Protein AF-A0A967CLS4-F1 (afdb_monomer_lite)

Structure (mmCIF, N/CA/C/O backbone):
data_AF-A0A967CLS4-F1
#
_entry.id   AF-A0A967CLS4-F1
#
loop_
_atom_site.group_PDB
_atom_site.id
_atom_site.type_symbol
_atom_site.label_atom_id
_atom_site.label_alt_id
_atom_site.label_comp_id
_atom_site.label_asym_id
_atom_site.label_entity_id
_atom_site.label_seq_id
_atom_site.pdbx_PDB_ins_code
_atom_site.Cartn_x
_atom_site.Cartn_y
_atom_site.Cartn_z
_atom_site.occupancy
_atom_site.B_iso_or_equiv
_atom_site.auth_seq_id
_atom_site.auth_comp_id
_atom_site.auth_asym_id
_atom_site.auth_atom_id
_atom_site.pdbx_PDB_model_num
ATOM 1 N N . MET A 1 1 ? 12.113 -9.545 -29.368 1.00 46.44 1 MET A N 1
ATOM 2 C CA . MET A 1 1 ? 11.828 -8.403 -28.478 1.00 46.44 1 MET A CA 1
ATOM 3 C C . MET A 1 1 ? 12.944 -8.385 -27.442 1.00 46.44 1 MET A C 1
ATOM 5 O O . MET A 1 1 ? 13.127 -9.404 -26.795 1.00 46.44 1 MET A O 1
ATOM 9 N N . ARG A 1 2 ? 13.797 -7.352 -27.406 1.00 63.59 2 ARG A N 1
ATOM 10 C CA . ARG A 1 2 ? 14.837 -7.234 -26.367 1.00 63.59 2 ARG A CA 1
ATOM 11 C C . ARG A 1 2 ? 14.169 -6.590 -25.155 1.00 63.59 2 ARG A C 1
ATOM 13 O O . ARG A 1 2 ? 13.726 -5.452 -25.268 1.00 63.59 2 ARG A O 1
ATOM 20 N N . GLU A 1 3 ? 14.025 -7.334 -24.067 1.00 72.31 3 GLU A N 1
ATOM 21 C CA . GLU A 1 3 ? 13.542 -6.785 -22.799 1.00 72.31 3 GLU A CA 1
ATOM 22 C C . GLU A 1 3 ? 14.607 -5.853 -22.217 1.00 72.31 3 GLU A C 1
ATOM 24 O O . GLU A 1 3 ? 15.807 -6.124 -22.315 1.00 72.31 3 GLU A O 1
ATOM 29 N N . HIS A 1 4 ? 14.170 -4.718 -21.672 1.00 75.25 4 HIS A N 1
ATOM 30 C CA . HIS A 1 4 ? 15.068 -3.783 -21.008 1.00 75.25 4 HIS A CA 1
ATOM 31 C C . HIS A 1 4 ? 15.641 -4.452 -19.747 1.00 75.25 4 HIS A C 1
ATOM 33 O O . HIS A 1 4 ? 14.862 -5.032 -18.986 1.00 75.25 4 HIS A O 1
ATOM 39 N N . PRO A 1 5 ? 16.959 -4.377 -19.494 1.00 82.12 5 PRO A N 1
ATOM 40 C CA . PRO A 1 5 ? 17.597 -5.073 -18.373 1.00 82.12 5 PRO A CA 1
ATOM 41 C C . PRO A 1 5 ? 17.030 -4.683 -16.997 1.00 82.12 5 PRO A C 1
ATOM 43 O O . PRO A 1 5 ? 17.087 -5.491 -16.076 1.00 82.12 5 PRO A O 1
ATOM 46 N N . ASP A 1 6 ? 16.429 -3.496 -16.872 1.00 83.00 6 ASP A N 1
ATOM 47 C CA . ASP A 1 6 ? 15.849 -3.010 -15.609 1.00 83.00 6 ASP A CA 1
ATOM 48 C C . ASP A 1 6 ? 14.425 -3.517 -15.332 1.00 83.00 6 ASP A C 1
ATOM 50 O O . ASP A 1 6 ? 13.945 -3.397 -14.205 1.00 83.00 6 ASP A O 1
ATOM 54 N N . LEU A 1 7 ? 13.732 -4.101 -16.320 1.00 85.94 7 LEU A N 1
ATOM 55 C CA . LEU A 1 7 ? 12.349 -4.567 -16.140 1.00 85.94 7 LEU A CA 1
ATOM 56 C C . LEU A 1 7 ? 12.188 -5.554 -14.968 1.00 85.94 7 LEU A C 1
ATOM 58 O O . LEU A 1 7 ? 11.268 -5.364 -14.171 1.00 85.94 7 LEU A O 1
ATOM 62 N N . PRO A 1 8 ? 13.065 -6.563 -14.788 1.00 89.12 8 PRO A N 1
ATOM 63 C CA . PRO A 1 8 ? 12.974 -7.466 -13.642 1.00 89.12 8 PRO A CA 1
ATOM 64 C C . PRO A 1 8 ? 13.160 -6.756 -12.295 1.00 89.12 8 PRO A C 1
ATOM 66 O O . PRO A 1 8 ? 12.518 -7.119 -11.310 1.00 89.12 8 PRO A O 1
ATOM 69 N N . ALA A 1 9 ? 14.026 -5.739 -12.240 1.00 87.81 9 ALA A N 1
ATOM 70 C CA . ALA A 1 9 ? 14.282 -4.980 -11.020 1.00 87.81 9 ALA A CA 1
ATOM 71 C C . ALA A 1 9 ? 13.072 -4.114 -10.633 1.00 87.81 9 ALA A C 1
ATOM 73 O O . ALA A 1 9 ? 12.692 -4.083 -9.458 1.00 87.81 9 ALA A O 1
ATOM 74 N N . GLU A 1 10 ? 12.436 -3.475 -11.619 1.00 88.12 10 GLU A N 1
ATOM 75 C CA . GLU A 1 10 ? 11.202 -2.707 -11.430 1.00 88.12 10 GLU A CA 1
ATOM 76 C C . GLU A 1 10 ? 10.031 -3.599 -11.018 1.00 88.12 10 GLU A C 1
ATOM 78 O O . GLU A 1 10 ? 9.327 -3.280 -10.059 1.00 88.12 10 GLU A O 1
ATOM 83 N N . GLN A 1 11 ? 9.862 -4.764 -11.653 1.00 90.44 11 GLN A N 1
ATOM 84 C CA . GLN A 1 11 ? 8.820 -5.713 -11.254 1.00 90.44 11 GLN A CA 1
ATOM 85 C C . GLN A 1 11 ? 9.009 -6.158 -9.800 1.00 90.44 11 GLN A C 1
ATOM 87 O O . GLN A 1 11 ? 8.073 -6.098 -9.006 1.00 90.44 11 GLN A O 1
ATOM 92 N N . ALA A 1 12 ? 10.240 -6.497 -9.407 1.00 91.06 12 ALA A N 1
ATOM 93 C CA . ALA A 1 12 ? 10.535 -6.864 -8.028 1.00 91.06 12 ALA A CA 1
ATOM 94 C C . ALA A 1 12 ? 10.275 -5.708 -7.042 1.00 91.06 12 ALA A C 1
ATOM 96 O O . ALA A 1 12 ? 9.927 -5.958 -5.887 1.00 91.06 12 ALA A O 1
ATOM 97 N N . HIS A 1 13 ? 10.459 -4.446 -7.452 1.00 89.00 13 HIS A N 1
ATOM 98 C CA . HIS A 1 13 ? 10.077 -3.293 -6.633 1.00 89.00 13 HIS A CA 1
ATOM 99 C C . HIS A 1 13 ? 8.560 -3.218 -6.451 1.00 89.00 13 HIS A C 1
ATOM 101 O O . HIS A 1 13 ? 8.094 -3.096 -5.318 1.00 89.00 13 HIS A O 1
ATOM 107 N N . ILE A 1 14 ? 7.800 -3.332 -7.541 1.00 90.19 14 ILE A N 1
ATOM 108 C CA . ILE A 1 14 ? 6.334 -3.307 -7.514 1.00 90.19 14 ILE A CA 1
ATOM 109 C C . ILE A 1 14 ? 5.799 -4.426 -6.613 1.00 90.19 14 ILE A C 1
ATOM 111 O O . ILE A 1 14 ? 4.985 -4.159 -5.728 1.00 90.19 14 ILE A O 1
ATOM 115 N N . ASP A 1 15 ? 6.311 -5.648 -6.759 1.00 92.56 15 ASP A N 1
ATOM 116 C CA . ASP A 1 15 ? 5.893 -6.797 -5.950 1.00 92.56 15 ASP A CA 1
ATOM 117 C C . ASP A 1 15 ? 6.124 -6.545 -4.451 1.00 92.56 15 ASP A C 1
ATOM 119 O O . ASP A 1 15 ? 5.244 -6.794 -3.620 1.00 92.56 15 ASP A O 1
ATOM 123 N N . ARG A 1 16 ? 7.285 -5.979 -4.090 1.00 91.00 16 ARG A N 1
ATOM 124 C CA . ARG A 1 16 ? 7.588 -5.593 -2.702 1.00 91.00 16 ARG A CA 1
ATOM 125 C C . ARG A 1 16 ? 6.661 -4.493 -2.192 1.00 91.00 16 ARG A C 1
ATOM 127 O O . ARG A 1 16 ? 6.230 -4.561 -1.044 1.00 91.00 16 ARG A O 1
ATOM 134 N N . ALA A 1 17 ? 6.350 -3.496 -3.018 1.00 91.06 17 ALA A N 1
ATOM 135 C CA . ALA A 1 17 ? 5.460 -2.402 -2.647 1.00 91.06 17 ALA A CA 1
ATOM 136 C C . ALA A 1 17 ? 4.042 -2.910 -2.331 1.00 91.06 17 ALA A C 1
ATOM 138 O O . ALA A 1 17 ? 3.464 -2.540 -1.306 1.00 91.06 17 ALA A O 1
ATOM 139 N N . TYR A 1 18 ? 3.509 -3.819 -3.154 1.00 90.88 18 TYR A N 1
ATOM 140 C CA . TYR A 1 18 ? 2.221 -4.465 -2.890 1.00 90.88 18 TYR A CA 1
ATOM 141 C C . TYR A 1 18 ? 2.263 -5.362 -1.646 1.00 90.88 18 TYR A C 1
ATOM 143 O O . TYR A 1 18 ? 1.329 -5.329 -0.843 1.00 90.88 18 TYR A O 1
ATOM 151 N N . ALA A 1 19 ? 3.347 -6.113 -1.429 1.00 91.62 19 ALA A N 1
ATOM 152 C CA . ALA A 1 19 ? 3.510 -6.914 -0.215 1.00 91.62 19 ALA A CA 1
ATOM 153 C C . ALA A 1 19 ? 3.501 -6.042 1.056 1.00 91.62 19 ALA A C 1
ATOM 155 O O . ALA A 1 19 ? 2.794 -6.360 2.015 1.00 91.62 19 ALA A O 1
ATOM 156 N N . ALA A 1 20 ? 4.208 -4.908 1.042 1.00 90.88 20 ALA A N 1
ATOM 157 C CA . ALA A 1 20 ? 4.226 -3.956 2.152 1.00 90.88 20 ALA A CA 1
ATOM 158 C C . ALA A 1 20 ? 2.842 -3.334 2.413 1.00 90.88 20 ALA A C 1
ATOM 160 O O . ALA A 1 20 ? 2.450 -3.155 3.568 1.00 90.88 20 ALA A O 1
ATOM 161 N N . LEU A 1 21 ? 2.066 -3.050 1.360 1.00 89.50 21 LEU A N 1
ATOM 162 C CA . LEU A 1 21 ? 0.688 -2.568 1.493 1.00 89.50 21 LEU A CA 1
ATOM 163 C C . LEU A 1 21 ? -0.207 -3.605 2.192 1.00 89.50 21 LEU A C 1
ATOM 165 O O . LEU A 1 21 ? -0.936 -3.265 3.128 1.00 89.50 21 LEU A O 1
ATOM 169 N N . VAL A 1 22 ? -0.123 -4.874 1.777 1.00 89.88 22 VAL A N 1
ATOM 170 C CA . VAL A 1 22 ? -0.874 -5.978 2.398 1.00 89.88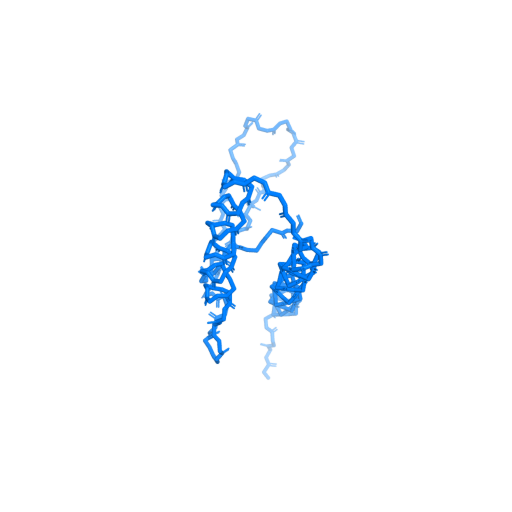 22 VAL A CA 1
ATOM 171 C C . VAL A 1 22 ? -0.487 -6.142 3.866 1.00 89.88 22 VAL A C 1
ATOM 173 O O . VAL A 1 22 ? -1.366 -6.258 4.723 1.00 89.88 22 VAL A O 1
ATOM 176 N N . GLU A 1 23 ? 0.808 -6.110 4.174 1.00 90.62 23 GLU A N 1
ATOM 177 C CA . GLU A 1 23 ? 1.292 -6.219 5.548 1.00 90.62 23 GLU A CA 1
ATOM 178 C C . GLU A 1 23 ? 0.808 -5.048 6.415 1.00 90.62 23 GLU A C 1
ATOM 180 O O . GLU A 1 23 ? 0.305 -5.256 7.521 1.00 90.62 23 GLU A O 1
ATOM 185 N N . SER A 1 24 ? 0.888 -3.817 5.907 1.00 88.38 24 SER A N 1
ATOM 186 C CA . SER A 1 24 ? 0.403 -2.623 6.605 1.00 88.38 24 SER A CA 1
ATOM 187 C C . SER A 1 24 ? -1.091 -2.726 6.930 1.00 88.38 24 SER A C 1
ATOM 189 O O . SER A 1 24 ? -1.508 -2.480 8.067 1.00 88.38 24 SER A O 1
ATOM 191 N N . ARG A 1 25 ? -1.894 -3.217 5.976 1.00 88.62 25 ARG A N 1
ATOM 192 C CA . ARG A 1 25 ? -3.323 -3.484 6.182 1.00 88.62 25 ARG A CA 1
ATOM 193 C C . ARG A 1 25 ? -3.561 -4.536 7.266 1.00 88.62 25 ARG A C 1
ATOM 195 O O . ARG A 1 25 ? -4.424 -4.349 8.121 1.00 88.62 25 ARG A O 1
ATOM 202 N N . GLN A 1 26 ? -2.799 -5.630 7.266 1.00 90.31 26 GLN A N 1
ATOM 203 C CA . GLN A 1 26 ? -2.904 -6.668 8.299 1.00 90.31 26 GLN A CA 1
ATOM 204 C C . GLN A 1 26 ? -2.527 -6.135 9.684 1.00 90.31 26 GLN A C 1
ATOM 206 O O . GLN A 1 26 ? -3.239 -6.397 10.654 1.00 90.31 26 GLN A O 1
ATOM 211 N N . ARG A 1 27 ? -1.457 -5.338 9.788 1.00 87.56 27 ARG A N 1
ATOM 212 C CA . ARG A 1 27 ? -1.056 -4.688 11.045 1.00 87.56 27 ARG A CA 1
ATOM 213 C C . ARG A 1 27 ? -2.164 -3.768 11.566 1.00 87.56 27 ARG A C 1
ATOM 215 O O . ARG A 1 27 ? -2.523 -3.866 12.737 1.00 87.56 27 ARG A O 1
ATOM 222 N N . ALA A 1 28 ? -2.754 -2.943 10.701 1.00 87.56 28 ALA A N 1
ATOM 223 C CA . ALA A 1 28 ? -3.881 -2.078 11.049 1.00 87.56 28 ALA A CA 1
ATOM 224 C C . ALA A 1 28 ? -5.094 -2.883 11.562 1.00 87.56 28 ALA A C 1
ATOM 226 O O . ALA A 1 28 ? -5.646 -2.569 12.617 1.00 87.56 28 ALA A O 1
ATOM 227 N N . LEU A 1 29 ? -5.469 -3.970 10.879 1.00 88.19 29 LEU A N 1
ATOM 228 C CA . LEU A 1 29 ? -6.563 -4.850 11.314 1.00 88.19 29 LEU A CA 1
ATOM 229 C C . LEU A 1 29 ? -6.275 -5.543 12.654 1.00 88.19 29 LEU A C 1
ATOM 231 O O . LEU A 1 29 ? -7.166 -5.650 13.494 1.00 88.19 29 LEU A O 1
ATOM 235 N N . ASN A 1 30 ? -5.035 -5.967 12.897 1.00 86.94 30 ASN A N 1
ATOM 236 C CA . ASN A 1 30 ? -4.653 -6.573 14.173 1.00 86.94 30 ASN A CA 1
ATOM 237 C C . ASN A 1 30 ? -4.796 -5.587 15.339 1.00 86.94 30 ASN A C 1
ATOM 239 O O . ASN A 1 30 ? -5.285 -5.962 16.405 1.00 86.94 30 ASN A O 1
ATOM 243 N N . ILE A 1 31 ? -4.429 -4.318 15.132 1.00 84.69 31 ILE A N 1
ATOM 244 C CA . ILE A 1 31 ? -4.618 -3.264 16.137 1.00 84.69 31 ILE A CA 1
ATOM 245 C C . ILE A 1 31 ? -6.113 -3.051 16.424 1.00 84.69 31 ILE A C 1
ATOM 247 O O . ILE A 1 31 ? -6.489 -2.880 17.585 1.00 84.69 31 ILE A O 1
ATOM 251 N N . ARG A 1 32 ? -6.978 -3.119 15.401 1.00 80.94 32 ARG A N 1
ATOM 252 C CA . ARG A 1 32 ? -8.442 -3.069 15.578 1.00 80.94 32 ARG A CA 1
ATOM 253 C C . ARG A 1 32 ? -8.927 -4.172 16.518 1.00 80.94 32 ARG A C 1
ATOM 255 O O . ARG A 1 32 ? -9.591 -3.892 17.511 1.00 80.94 32 ARG A O 1
ATOM 262 N N . ASN A 1 33 ? -8.532 -5.414 16.237 1.00 80.94 33 ASN A N 1
ATOM 263 C CA . ASN A 1 33 ? -8.957 -6.588 17.004 1.00 80.94 33 ASN A CA 1
ATOM 264 C C . ASN A 1 33 ? -8.511 -6.513 18.476 1.00 80.94 33 ASN A C 1
ATOM 266 O O . ASN A 1 33 ? -9.255 -6.905 19.373 1.00 80.94 33 ASN A O 1
ATOM 270 N N . LEU A 1 34 ? -7.312 -5.979 18.739 1.00 78.50 34 LEU A N 1
ATOM 271 C CA . LEU A 1 34 ? -6.812 -5.762 20.103 1.00 78.50 34 LEU A CA 1
ATOM 272 C C . LEU A 1 34 ? -7.628 -4.711 20.875 1.00 78.50 34 LEU A C 1
ATOM 274 O O . LEU A 1 34 ? -7.780 -4.836 22.092 1.00 78.50 34 LEU A O 1
ATOM 278 N N . ASN A 1 35 ? -8.150 -3.690 20.190 1.00 70.94 35 ASN A N 1
ATOM 279 C CA . ASN A 1 35 ? -8.960 -2.637 20.807 1.00 70.94 35 ASN A CA 1
ATOM 280 C C . ASN A 1 35 ? -10.405 -3.082 21.082 1.00 70.94 35 ASN A C 1
ATOM 282 O O . ASN A 1 35 ? -10.943 -2.762 22.144 1.00 70.94 35 ASN A O 1
ATOM 286 N N . GLU A 1 36 ? -11.016 -3.878 20.196 1.00 67.75 36 GLU A N 1
ATOM 287 C CA . GLU A 1 36 ? -12.385 -4.395 20.388 1.00 67.75 36 GLU A CA 1
ATOM 288 C C . GLU A 1 36 ? -12.518 -5.299 21.632 1.00 67.75 36 GLU A C 1
ATOM 290 O O . GLU A 1 36 ? -13.570 -5.322 22.273 1.00 67.75 36 GLU A O 1
ATOM 295 N N . GLY A 1 37 ? -11.445 -5.990 22.041 1.00 60.66 37 GLY A N 1
ATOM 296 C CA . GLY A 1 37 ? -11.432 -6.876 23.214 1.00 60.66 37 GLY A CA 1
ATOM 297 C C . GLY A 1 37 ? -11.505 -6.178 24.583 1.00 60.66 37 GLY A C 1
ATOM 298 O O . GLY A 1 37 ? -11.695 -6.850 25.599 1.00 60.66 37 GLY A O 1
ATOM 299 N N . ARG A 1 38 ? -11.373 -4.845 24.653 1.00 60.75 38 ARG A N 1
ATOM 300 C CA . ARG A 1 38 ? -11.440 -4.077 25.911 1.00 60.75 38 ARG A CA 1
ATOM 301 C C . ARG A 1 38 ? -12.829 -3.462 26.107 1.00 60.75 38 ARG A C 1
ATOM 303 O O . ARG A 1 38 ? -13.051 -2.268 25.904 1.00 60.75 38 ARG A O 1
ATOM 310 N N . MET A 1 39 ? -13.791 -4.289 26.515 1.00 57.84 39 MET A N 1
ATOM 311 C CA . MET A 1 39 ? -15.144 -3.836 26.854 1.00 57.84 39 MET A CA 1
ATOM 312 C C . MET A 1 39 ? -15.191 -3.332 28.310 1.00 57.84 39 MET A C 1
ATOM 314 O O . MET A 1 39 ? -15.375 -4.108 29.242 1.00 57.84 39 MET A O 1
ATOM 318 N N . GLY A 1 40 ? -14.993 -2.028 28.523 1.00 72.94 40 GLY A N 1
ATOM 319 C CA . GLY A 1 40 ? -15.019 -1.400 29.851 1.00 72.94 40 GLY A CA 1
ATOM 320 C C . GLY A 1 40 ? -14.434 0.014 29.845 1.00 72.94 40 GLY A C 1
ATOM 321 O O . GLY A 1 40 ? -14.056 0.511 28.789 1.00 72.94 40 GLY A O 1
ATOM 322 N N . GLY A 1 41 ? -14.383 0.664 31.009 1.00 76.56 41 GLY A N 1
ATOM 323 C CA . GLY A 1 41 ? -13.679 1.937 31.185 1.00 76.56 41 GLY A CA 1
ATOM 324 C C . GLY A 1 41 ? -14.560 3.178 31.344 1.00 76.56 41 GLY A C 1
ATOM 325 O O . GLY A 1 41 ? -15.785 3.163 31.147 1.00 76.56 41 GLY A O 1
ATOM 326 N N . THR A 1 42 ? -13.889 4.251 31.742 1.00 84.38 42 THR A N 1
ATOM 327 C CA . THR A 1 42 ? -14.400 5.611 31.928 1.00 84.38 42 THR A CA 1
ATOM 328 C C . THR A 1 42 ? -14.898 6.218 30.610 1.00 84.38 42 THR A C 1
ATOM 330 O O . THR A 1 42 ? -14.662 5.693 29.521 1.00 84.38 42 THR A O 1
ATOM 333 N N . HIS A 1 43 ? -15.611 7.346 30.678 1.00 82.25 43 HIS A N 1
ATOM 334 C CA . HIS A 1 43 ? -16.078 8.043 29.472 1.00 82.25 43 HIS A CA 1
ATOM 335 C C . HIS A 1 43 ? -14.916 8.471 28.557 1.00 82.25 43 HIS A C 1
ATOM 337 O O . HIS A 1 43 ? -15.035 8.370 27.338 1.00 82.25 43 HIS A O 1
ATOM 343 N N . GLN A 1 44 ? -13.785 8.874 29.144 1.00 83.00 44 GLN A N 1
ATOM 344 C CA . GLN A 1 44 ? -12.581 9.245 28.403 1.00 83.00 44 GLN A CA 1
ATOM 345 C C . GLN A 1 44 ? -12.015 8.059 27.610 1.00 83.00 44 GLN A C 1
ATOM 347 O O . GLN A 1 44 ? -11.780 8.192 26.413 1.00 83.00 44 GLN A O 1
ATOM 352 N N . GLU A 1 45 ? -11.891 6.882 28.230 1.00 82.25 45 GLU A N 1
ATOM 353 C CA . GLU A 1 45 ? -11.393 5.676 27.548 1.00 82.25 45 GLU A CA 1
ATOM 354 C C . GLU A 1 45 ? -12.290 5.268 26.368 1.00 82.25 45 GLU A C 1
ATOM 356 O O . GLU A 1 45 ? -11.804 4.838 25.323 1.00 82.25 45 GLU A O 1
ATOM 361 N N . ARG A 1 46 ? -13.611 5.451 26.491 1.00 82.44 46 ARG A N 1
ATOM 362 C CA . ARG A 1 46 ? -14.551 5.195 25.386 1.00 82.44 46 ARG A CA 1
ATOM 363 C C . ARG A 1 46 ? -14.402 6.208 24.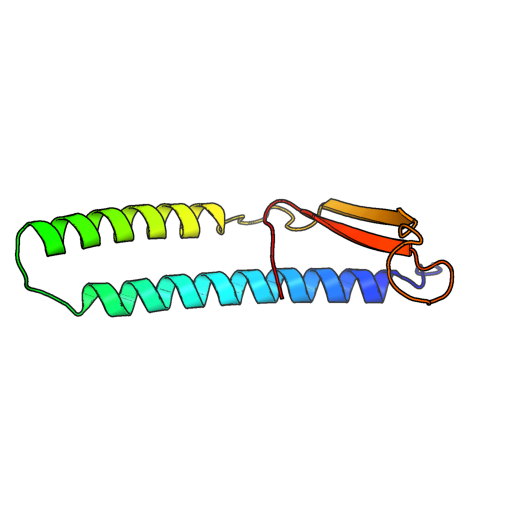253 1.00 82.44 46 ARG A C 1
ATOM 365 O O . ARG A 1 46 ? -14.500 5.820 23.092 1.00 82.44 46 ARG A O 1
ATOM 372 N N . TYR A 1 47 ? -14.193 7.482 24.582 1.00 86.38 47 TYR A N 1
ATOM 373 C CA . TYR A 1 47 ? -14.005 8.540 23.592 1.00 86.38 47 TYR A CA 1
ATOM 374 C C . TYR A 1 47 ? -12.711 8.340 22.796 1.00 86.38 47 TYR A C 1
ATOM 376 O O . TYR A 1 47 ? -12.746 8.339 21.567 1.00 86.38 47 TYR A O 1
ATOM 384 N N . GLU A 1 48 ? -11.590 8.104 23.484 1.00 85.12 48 GLU A N 1
ATOM 385 C CA . GLU A 1 48 ? -10.295 7.847 22.845 1.00 85.12 48 GLU A CA 1
ATOM 386 C C . GLU A 1 48 ? -10.354 6.613 21.937 1.00 85.12 48 GLU A C 1
ATOM 388 O O . GLU A 1 48 ? -9.862 6.663 20.809 1.00 85.12 48 GLU A O 1
ATOM 393 N N . ARG A 1 49 ? -11.034 5.542 22.373 1.00 83.94 49 ARG A N 1
ATOM 394 C CA . ARG A 1 49 ? -11.264 4.350 21.545 1.00 83.94 49 ARG A CA 1
ATOM 395 C C . ARG A 1 49 ? -12.059 4.669 20.281 1.00 83.94 49 ARG A C 1
ATOM 397 O O . ARG A 1 49 ? -11.628 4.295 19.199 1.00 83.94 49 ARG A O 1
ATOM 404 N N . ASN A 1 50 ? -13.193 5.362 20.400 1.00 85.19 50 ASN A N 1
ATOM 405 C CA . ASN A 1 50 ? -14.023 5.685 19.237 1.00 85.19 50 ASN A CA 1
ATOM 406 C C . ASN A 1 50 ? -13.253 6.548 18.225 1.00 85.19 50 ASN A C 1
ATOM 408 O O . ASN A 1 50 ? -13.279 6.271 17.029 1.00 85.19 50 ASN A O 1
ATOM 412 N N . TYR A 1 51 ? -12.516 7.551 18.708 1.00 87.94 51 TYR A N 1
ATOM 413 C CA . TYR A 1 51 ? -11.660 8.376 17.857 1.00 87.94 51 TYR A CA 1
ATOM 414 C C . TYR A 1 51 ? -10.571 7.546 17.163 1.00 87.94 51 TYR A C 1
ATOM 416 O O . TYR A 1 51 ? -10.296 7.731 15.976 1.00 87.94 51 TYR A O 1
ATOM 424 N N . PHE A 1 52 ? -9.954 6.611 17.888 1.00 85.69 52 PHE A N 1
ATOM 425 C CA . PHE A 1 52 ? -8.957 5.709 17.326 1.00 85.69 52 PHE A CA 1
ATOM 426 C C . PHE A 1 52 ? -9.555 4.796 16.244 1.00 85.69 52 PHE A C 1
ATOM 428 O O . PHE A 1 52 ? -8.964 4.661 15.172 1.00 85.69 52 PHE A O 1
ATOM 435 N N . ASP A 1 53 ? -10.738 4.227 16.483 1.00 86.44 53 ASP A N 1
ATOM 436 C CA . ASP A 1 53 ? -11.447 3.376 15.523 1.00 86.44 53 ASP A CA 1
ATOM 437 C C . ASP A 1 53 ? -11.801 4.141 14.240 1.00 86.44 53 ASP A C 1
ATOM 439 O O . ASP A 1 53 ? -11.565 3.644 13.137 1.00 86.44 53 ASP A O 1
ATOM 443 N N . GLU A 1 54 ? -12.297 5.375 14.358 1.00 89.50 54 GLU A N 1
ATOM 444 C CA . GLU A 1 54 ? -12.578 6.240 13.206 1.00 89.50 54 GLU A CA 1
ATOM 445 C C . GLU A 1 54 ? -11.317 6.511 12.379 1.00 89.50 54 GLU A C 1
ATOM 447 O O . GLU A 1 54 ? -11.327 6.377 11.150 1.00 89.50 54 GLU A O 1
ATOM 452 N N . ARG A 1 55 ? -10.202 6.845 13.042 1.00 89.19 55 ARG A N 1
ATOM 453 C CA . ARG A 1 55 ? -8.914 7.050 12.365 1.00 89.19 55 ARG A CA 1
ATOM 454 C C . ARG A 1 55 ? -8.416 5.780 11.692 1.00 89.19 55 ARG A C 1
ATOM 456 O O . ARG A 1 55 ? -7.903 5.847 10.577 1.00 89.19 55 ARG A O 1
ATOM 463 N N . LEU A 1 56 ? -8.597 4.627 12.323 1.00 88.44 56 LEU A N 1
ATOM 464 C CA . LEU A 1 56 ? -8.189 3.348 11.760 1.00 88.44 56 LEU A CA 1
ATOM 465 C C . LEU A 1 56 ? -8.981 3.000 10.496 1.00 88.44 56 LEU A C 1
ATOM 467 O O . LEU A 1 56 ? -8.391 2.580 9.501 1.00 88.44 56 LEU A O 1
ATOM 471 N N . VAL A 1 57 ? -10.297 3.228 10.502 1.00 88.44 57 VAL A N 1
ATOM 472 C CA . VAL A 1 57 ? -11.151 3.054 9.317 1.00 88.44 57 VAL A CA 1
ATOM 473 C C . VAL A 1 57 ? -10.707 3.977 8.181 1.00 88.44 57 VAL A C 1
ATOM 475 O O . VAL A 1 57 ? -10.610 3.531 7.040 1.00 88.44 57 VAL A O 1
ATOM 478 N N . GLN A 1 58 ? -10.376 5.238 8.475 1.00 89.12 58 GLN A N 1
ATOM 479 C CA . GLN A 1 58 ? -9.865 6.169 7.462 1.00 89.12 58 GLN A CA 1
ATOM 480 C C . GLN A 1 58 ? -8.561 5.674 6.827 1.00 89.12 58 GLN A C 1
ATOM 482 O O . GLN A 1 58 ? -8.424 5.705 5.605 1.00 89.12 58 GLN A O 1
ATOM 487 N N . VAL A 1 59 ? -7.624 5.176 7.636 1.00 87.12 59 VAL A N 1
ATOM 488 C CA . VAL A 1 59 ? -6.355 4.625 7.141 1.00 87.12 59 VAL A CA 1
ATOM 489 C C . VAL A 1 59 ? -6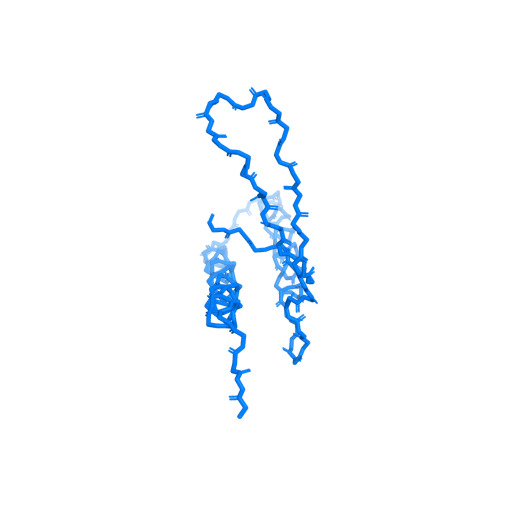.589 3.385 6.276 1.00 87.12 59 VAL A C 1
ATOM 491 O O . VAL A 1 59 ? -6.008 3.278 5.198 1.00 87.12 59 VAL A O 1
ATOM 494 N N . LEU A 1 60 ? -7.464 2.471 6.704 1.00 88.00 60 LEU A N 1
ATOM 495 C CA . LEU A 1 60 ? -7.804 1.273 5.931 1.00 88.00 60 LEU A CA 1
ATOM 496 C C . LEU A 1 60 ? -8.447 1.621 4.584 1.00 88.00 60 LEU A C 1
ATOM 498 O O . LEU A 1 60 ? -8.072 1.030 3.575 1.00 88.00 60 LEU A O 1
ATOM 502 N N . ASN A 1 61 ? -9.350 2.604 4.553 1.00 87.62 61 ASN A N 1
ATOM 503 C CA . ASN A 1 61 ? -9.954 3.086 3.309 1.00 87.62 61 ASN A CA 1
ATOM 504 C C . ASN A 1 61 ? -8.916 3.734 2.387 1.00 87.62 61 ASN A C 1
ATOM 506 O O . ASN A 1 61 ? -8.963 3.543 1.180 1.00 87.62 61 ASN A O 1
ATOM 510 N N . GLN A 1 62 ? -7.951 4.472 2.941 1.00 85.62 62 GLN A N 1
ATOM 511 C CA . GLN A 1 62 ? -6.880 5.071 2.146 1.00 85.62 62 GLN A CA 1
ATOM 512 C C . GLN A 1 62 ? -5.950 4.017 1.526 1.00 85.62 62 GLN A C 1
ATOM 514 O O . GLN A 1 62 ? -5.372 4.273 0.470 1.00 85.62 62 GLN A O 1
ATOM 519 N N . MET A 1 63 ? -5.802 2.857 2.175 1.00 86.50 63 MET A N 1
ATOM 520 C CA . MET A 1 63 ? -5.047 1.705 1.666 1.00 86.50 63 MET A CA 1
ATOM 521 C C . MET A 1 63 ? -5.820 0.871 0.642 1.00 86.50 63 MET A C 1
ATOM 523 O O . MET A 1 63 ? -5.207 0.089 -0.085 1.00 86.50 63 MET A O 1
ATOM 527 N N . ASP A 1 64 ? -7.142 1.020 0.579 1.00 85.56 64 ASP A N 1
ATOM 528 C CA . ASP A 1 64 ? -7.984 0.298 -0.364 1.00 85.56 64 ASP A CA 1
ATOM 529 C C . ASP A 1 64 ? -7.969 0.985 -1.734 1.00 85.56 64 ASP A C 1
ATOM 531 O O . ASP A 1 64 ? -8.756 1.881 -2.036 1.00 85.56 64 ASP A O 1
ATOM 535 N N . ILE A 1 65 ? -7.000 0.591 -2.559 1.00 84.19 65 ILE A N 1
ATOM 536 C CA . ILE A 1 65 ? -6.806 1.150 -3.903 1.00 84.19 65 ILE A CA 1
ATOM 537 C C . ILE A 1 65 ? -7.534 0.359 -4.999 1.00 84.19 65 ILE A C 1
ATOM 539 O O . ILE A 1 65 ? -7.537 0.801 -6.148 1.00 84.19 65 ILE A O 1
ATOM 543 N N . GLY A 1 66 ? -8.154 -0.781 -4.670 1.00 83.56 66 GLY A N 1
ATOM 544 C CA . GLY A 1 66 ? -8.815 -1.662 -5.637 1.00 83.56 66 GLY A CA 1
ATOM 545 C C . GLY A 1 66 ? -7.908 -2.041 -6.815 1.00 83.56 66 GLY A C 1
ATOM 546 O O . GLY A 1 66 ? -6.760 -2.437 -6.621 1.00 83.56 66 GLY A O 1
ATOM 547 N N . ASP A 1 67 ? -8.416 -1.859 -8.036 1.00 79.56 67 ASP A N 1
ATOM 548 C CA . ASP A 1 67 ? -7.696 -2.132 -9.291 1.00 79.56 67 ASP A CA 1
ATOM 549 C C . ASP A 1 67 ? -6.754 -0.989 -9.723 1.00 79.56 67 ASP A C 1
ATOM 551 O O . ASP A 1 67 ? -6.183 -1.012 -10.816 1.00 79.56 67 ASP A O 1
ATOM 555 N N . ALA A 1 68 ? -6.597 0.055 -8.904 1.00 85.81 68 ALA A N 1
ATOM 556 C CA . ALA A 1 68 ? -5.750 1.185 -9.254 1.00 85.81 68 ALA A CA 1
ATOM 557 C C . ALA A 1 68 ? -4.255 0.857 -9.077 1.00 85.81 68 ALA A C 1
ATOM 559 O O . ALA A 1 68 ? -3.836 0.232 -8.103 1.00 85.81 68 ALA A O 1
ATOM 560 N N . SER A 1 69 ? -3.419 1.360 -9.990 1.00 86.25 69 SER A N 1
ATOM 561 C CA . SER A 1 69 ? -1.964 1.164 -9.933 1.00 86.25 69 SER A CA 1
ATOM 562 C C . SER A 1 69 ? -1.342 1.800 -8.686 1.00 86.25 69 SER A C 1
ATOM 564 O O . SER A 1 69 ? -1.584 2.976 -8.399 1.00 86.25 69 SER A O 1
ATOM 566 N N . LEU A 1 70 ? -0.503 1.049 -7.969 1.00 87.12 70 LEU A N 1
ATOM 567 C CA . LEU A 1 70 ? 0.204 1.550 -6.788 1.00 87.12 70 LEU A CA 1
ATOM 568 C C . LEU A 1 70 ? 1.377 2.472 -7.154 1.00 87.12 70 LEU A C 1
ATOM 570 O O . LEU A 1 70 ? 1.518 3.529 -6.543 1.00 87.12 70 LEU A O 1
ATOM 574 N N . ALA A 1 71 ? 2.179 2.098 -8.154 1.00 88.75 71 ALA A N 1
ATOM 575 C CA . ALA A 1 71 ? 3.342 2.849 -8.630 1.00 88.75 71 ALA A CA 1
ATOM 576 C C . ALA A 1 71 ? 3.079 3.458 -10.017 1.00 88.75 71 ALA A C 1
ATOM 578 O O . ALA A 1 71 ? 2.480 2.817 -10.881 1.00 88.75 71 ALA A O 1
ATOM 579 N N . PHE A 1 72 ? 3.531 4.694 -10.224 1.00 89.50 72 PHE A N 1
ATOM 580 C CA . PHE A 1 72 ? 3.375 5.446 -11.474 1.00 89.50 72 PHE A CA 1
ATOM 581 C C . PHE A 1 72 ? 4.689 5.618 -12.239 1.00 89.50 72 PHE A C 1
ATOM 583 O O . PHE A 1 72 ? 4.662 5.811 -13.451 1.00 89.50 72 PHE A O 1
ATOM 590 N N . GLY A 1 73 ? 5.830 5.567 -11.550 1.00 88.75 73 GLY A N 1
ATOM 591 C CA . GLY A 1 73 ? 7.141 5.711 -12.175 1.00 88.75 73 GLY A CA 1
ATOM 592 C C . GLY A 1 73 ? 8.272 5.878 -11.166 1.00 88.75 73 GLY A C 1
ATOM 593 O O . GLY A 1 73 ? 8.059 5.788 -9.955 1.00 88.75 73 GLY A O 1
ATOM 594 N N . ARG A 1 74 ? 9.470 6.142 -11.689 1.00 90.44 74 ARG A N 1
ATOM 595 C CA . ARG A 1 74 ? 10.717 6.321 -10.938 1.00 90.44 74 ARG A CA 1
ATOM 596 C C . ARG A 1 74 ? 11.380 7.637 -11.344 1.00 90.44 74 ARG A C 1
ATOM 598 O O . ARG A 1 74 ? 11.359 7.993 -12.520 1.00 90.44 74 ARG A O 1
ATOM 605 N N . ILE A 1 75 ? 11.934 8.361 -10.378 1.00 89.75 75 ILE A N 1
ATOM 606 C CA . ILE A 1 75 ? 12.732 9.571 -10.583 1.00 89.75 75 ILE A CA 1
ATOM 607 C C . ILE A 1 75 ? 14.118 9.300 -10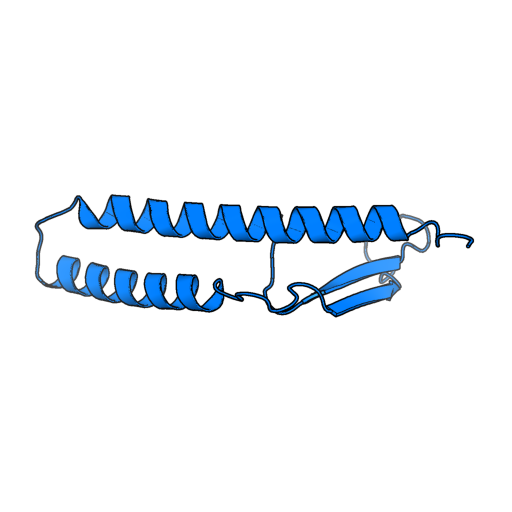.022 1.00 89.75 75 ILE A C 1
ATOM 609 O O . ILE A 1 75 ? 14.257 9.030 -8.833 1.00 89.75 75 ILE A O 1
ATOM 613 N N . ASP A 1 76 ? 15.121 9.428 -10.874 1.00 88.62 76 ASP A N 1
ATOM 614 C CA . ASP A 1 76 ? 16.518 9.266 -10.508 1.00 88.62 76 ASP A CA 1
ATOM 615 C C . ASP A 1 76 ? 17.120 10.665 -10.274 1.00 88.62 76 ASP A C 1
ATOM 617 O O . ASP A 1 76 ? 16.954 11.564 -11.104 1.00 88.62 76 ASP A O 1
ATOM 621 N N . ARG A 1 77 ? 17.740 10.893 -9.111 1.00 85.69 77 ARG A N 1
ATOM 622 C CA . ARG A 1 77 ? 18.347 12.177 -8.721 1.00 85.69 77 ARG A CA 1
ATOM 623 C C . ARG A 1 77 ? 19.828 12.008 -8.440 1.00 85.69 77 ARG A C 1
ATOM 625 O O . ARG A 1 77 ? 20.227 11.045 -7.797 1.00 85.69 77 ARG A O 1
ATOM 632 N N . GLU A 1 78 ? 20.636 12.959 -8.887 1.00 82.44 78 GLU A N 1
ATOM 633 C CA . GLU A 1 78 ? 22.046 13.026 -8.504 1.00 82.44 78 GLU A CA 1
ATOM 634 C C . GLU A 1 78 ? 22.148 13.241 -6.990 1.00 82.44 78 GLU A C 1
ATOM 636 O O . GLU A 1 78 ? 21.435 14.077 -6.427 1.00 82.44 78 GLU A O 1
ATOM 641 N N . ARG A 1 79 ? 22.990 12.452 -6.319 1.00 71.44 79 ARG A N 1
ATOM 642 C CA . ARG A 1 79 ? 23.186 12.572 -4.876 1.00 71.44 79 ARG A CA 1
ATOM 643 C C . ARG A 1 79 ? 24.073 13.770 -4.559 1.00 71.44 79 ARG A C 1
ATOM 645 O O . ARG A 1 79 ? 25.119 13.955 -5.177 1.00 71.44 79 ARG A O 1
ATOM 652 N N . GLU A 1 80 ? 23.659 14.572 -3.581 1.00 68.81 80 GLU A N 1
ATOM 653 C CA . GLU A 1 80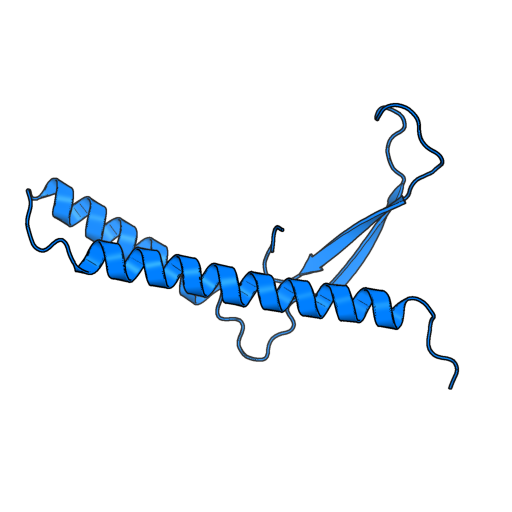 ? 24.446 15.718 -3.126 1.00 68.81 80 GLU A CA 1
ATOM 654 C C . GLU A 1 80 ? 25.769 15.248 -2.471 1.00 68.81 80 GLU A C 1
ATOM 656 O O . GLU A 1 80 ? 25.792 14.240 -1.754 1.00 68.81 80 GLU A O 1
ATOM 661 N N . PRO A 1 81 ? 26.900 15.936 -2.734 1.00 61.03 81 PRO A N 1
ATOM 662 C CA . PRO A 1 81 ? 28.250 15.482 -2.373 1.00 61.03 81 PRO A CA 1
ATOM 663 C C . PRO A 1 81 ? 28.598 15.587 -0.873 1.00 61.03 81 PRO A C 1
ATOM 665 O O . PRO A 1 81 ? 29.758 15.412 -0.496 1.00 61.03 81 PRO A O 1
ATOM 668 N N . ASP A 1 82 ? 27.637 15.889 -0.001 1.00 62.34 82 ASP A N 1
ATOM 669 C CA . ASP A 1 82 ? 27.827 16.064 1.444 1.00 62.34 82 ASP A CA 1
ATOM 670 C C . ASP A 1 82 ? 27.641 14.770 2.259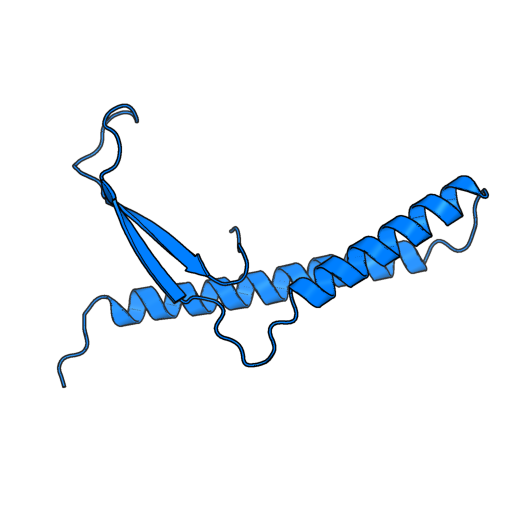 1.00 62.34 82 ASP A C 1
ATOM 672 O O . ASP A 1 82 ? 28.056 14.697 3.420 1.00 62.34 82 ASP A O 1
ATOM 676 N N . ALA A 1 83 ? 27.105 13.708 1.653 1.00 58.72 83 ALA A N 1
ATOM 677 C CA . ALA A 1 83 ? 27.104 12.376 2.248 1.00 58.72 83 ALA A CA 1
ATOM 678 C C . ALA A 1 83 ? 28.472 11.704 2.039 1.00 58.72 83 ALA A C 1
ATOM 680 O O . ALA A 1 83 ? 28.858 11.427 0.908 1.00 58.72 83 ALA A O 1
ATOM 681 N N . GLN A 1 84 ? 29.207 11.448 3.130 1.00 55.81 84 GLN A N 1
ATOM 682 C CA . GLN A 1 84 ? 30.538 10.822 3.134 1.00 55.81 84 GLN A CA 1
ATOM 683 C C . GLN A 1 84 ? 30.742 9.753 2.035 1.00 55.81 84 GLN A C 1
ATOM 685 O O . GLN A 1 84 ? 30.292 8.619 2.169 1.00 55.81 84 GLN A O 1
ATOM 690 N N . GLY A 1 85 ? 31.516 10.126 1.010 1.00 54.38 85 GLY A N 1
ATOM 691 C CA . GLY A 1 85 ? 32.420 9.267 0.244 1.00 54.38 85 GLY A CA 1
ATOM 692 C C . GLY A 1 85 ? 31.823 8.016 -0.401 1.00 54.38 85 GLY A C 1
ATOM 693 O O . GLY A 1 85 ? 31.971 6.915 0.124 1.00 54.38 85 GLY A O 1
ATOM 694 N N . GLY A 1 86 ? 31.295 8.170 -1.610 1.00 47.56 86 GLY A N 1
ATOM 695 C CA . GLY A 1 86 ? 31.062 7.079 -2.552 1.00 47.56 86 GLY A CA 1
ATOM 696 C C . GLY A 1 86 ? 30.654 7.644 -3.907 1.00 47.56 86 GLY A C 1
ATOM 697 O O . GLY A 1 86 ? 29.847 8.564 -3.935 1.00 47.56 86 GLY A O 1
ATOM 698 N N . ASP A 1 87 ? 31.278 7.119 -4.965 1.00 53.69 87 ASP A N 1
ATOM 699 C CA . ASP A 1 87 ? 31.104 7.369 -6.410 1.00 53.69 87 ASP A CA 1
ATOM 700 C C . ASP A 1 87 ? 29.729 7.922 -6.825 1.00 53.69 87 ASP A C 1
ATOM 702 O O . ASP A 1 87 ? 28.740 7.527 -6.211 1.00 53.69 87 ASP A O 1
ATOM 706 N N . GLU A 1 88 ? 29.679 8.797 -7.844 1.00 56.62 88 GLU A N 1
ATOM 707 C CA . GLU A 1 88 ? 28.488 9.499 -8.375 1.00 56.62 88 GLU A CA 1
ATOM 708 C C . GLU A 1 88 ? 27.225 8.612 -8.362 1.00 56.62 88 GLU A C 1
ATOM 710 O O . GLU A 1 88 ? 26.888 7.931 -9.330 1.00 56.62 88 GLU A O 1
ATOM 715 N N . SER A 1 89 ? 26.530 8.573 -7.224 1.00 65.31 89 SER A N 1
ATOM 716 C CA . SER A 1 89 ? 25.522 7.554 -6.948 1.00 65.31 89 SER A CA 1
ATOM 717 C C . SER A 1 89 ? 24.164 8.198 -7.086 1.00 65.31 89 SER A C 1
ATOM 719 O O . SER A 1 89 ? 23.699 8.916 -6.211 1.00 65.31 89 SER A O 1
ATOM 721 N N . THR A 1 90 ? 23.524 7.981 -8.225 1.00 74.06 90 THR A N 1
ATOM 722 C CA . THR A 1 90 ? 22.151 8.424 -8.440 1.00 74.06 90 THR A CA 1
ATOM 723 C C . THR A 1 90 ? 21.208 7.720 -7.452 1.00 74.06 90 THR A C 1
ATOM 725 O O . THR A 1 90 ? 21.243 6.498 -7.307 1.00 74.06 90 THR A O 1
ATOM 728 N N . GLU A 1 91 ? 20.351 8.478 -6.771 1.00 83.00 91 GLU A N 1
ATOM 729 C CA . GLU A 1 91 ? 19.288 7.962 -5.910 1.00 83.00 91 GLU A CA 1
ATOM 730 C C . GLU A 1 91 ? 17.989 7.788 -6.695 1.00 83.00 91 GLU A C 1
ATOM 732 O O . GLU A 1 91 ? 17.502 8.727 -7.324 1.00 83.00 91 GLU A O 1
ATOM 737 N N . ALA A 1 92 ? 17.398 6.597 -6.616 1.00 85.81 92 ALA A N 1
ATOM 738 C CA . ALA A 1 92 ? 16.138 6.278 -7.273 1.00 85.81 92 ALA A CA 1
ATOM 739 C C . ALA A 1 92 ? 14.945 6.434 -6.318 1.00 85.81 92 ALA A C 1
ATOM 741 O O . ALA A 1 92 ? 14.901 5.818 -5.250 1.00 85.81 92 ALA A O 1
ATOM 742 N N . PHE A 1 93 ? 13.940 7.203 -6.737 1.00 87.94 93 PHE A N 1
ATOM 743 C CA . PHE A 1 93 ? 12.693 7.430 -6.008 1.00 87.94 93 PHE A CA 1
ATOM 744 C C . PHE A 1 93 ? 11.497 6.896 -6.790 1.00 87.94 93 PHE A C 1
ATOM 746 O O . PHE A 1 93 ? 11.181 7.394 -7.870 1.00 87.94 93 PHE A O 1
ATOM 753 N N . HIS A 1 94 ? 10.777 5.930 -6.226 1.00 89.69 94 HIS A N 1
ATOM 754 C CA . HIS A 1 94 ? 9.524 5.434 -6.797 1.00 89.69 94 HIS A CA 1
ATOM 755 C C . HIS A 1 94 ? 8.346 6.304 -6.356 1.00 89.69 94 HIS A C 1
ATOM 757 O O . HIS A 1 94 ? 8.135 6.542 -5.168 1.00 89.69 94 HIS A O 1
ATOM 763 N N . ILE A 1 95 ? 7.572 6.783 -7.328 1.00 90.94 95 ILE A N 1
ATOM 764 C CA . ILE A 1 95 ? 6.407 7.642 -7.109 1.00 90.94 95 ILE A CA 1
ATOM 765 C C . ILE A 1 95 ? 5.143 6.811 -7.288 1.00 90.94 95 ILE A C 1
ATOM 767 O O . ILE A 1 95 ? 4.974 6.121 -8.295 1.00 90.94 95 ILE A O 1
ATOM 771 N N . GLY A 1 96 ? 4.237 6.897 -6.319 1.00 90.62 96 GLY A N 1
ATOM 772 C CA . GLY A 1 96 ? 3.018 6.102 -6.285 1.00 90.62 96 GLY A CA 1
ATOM 773 C C . GLY A 1 96 ? 1.874 6.787 -5.550 1.00 90.62 96 GLY A C 1
ATOM 774 O O . GLY A 1 96 ? 2.007 7.902 -5.049 1.00 90.62 96 GLY A O 1
ATOM 775 N N . ARG A 1 97 ? 0.726 6.107 -5.495 1.00 90.12 97 ARG A N 1
ATOM 776 C CA . ARG A 1 97 ? -0.493 6.604 -4.836 1.00 90.12 97 ARG A CA 1
ATOM 777 C C . ARG A 1 97 ? -0.376 6.612 -3.312 1.00 90.12 97 ARG A C 1
ATOM 779 O O . ARG A 1 97 ? -0.956 7.470 -2.657 1.00 90.12 97 ARG A O 1
ATOM 786 N N . ILE A 1 98 ? 0.348 5.643 -2.763 1.00 87.75 98 ILE A N 1
ATOM 787 C CA . ILE A 1 98 ? 0.553 5.476 -1.327 1.00 87.75 98 ILE A CA 1
ATOM 788 C C . ILE A 1 98 ? 2.045 5.333 -1.085 1.00 87.75 98 ILE A C 1
ATOM 790 O O . ILE A 1 98 ? 2.718 4.559 -1.765 1.00 87.75 98 ILE A O 1
ATOM 794 N N . ALA A 1 99 ? 2.546 6.059 -0.090 1.00 84.44 99 ALA A N 1
ATOM 795 C CA . ALA A 1 99 ? 3.892 5.850 0.405 1.00 84.44 99 ALA A CA 1
ATOM 796 C C . ALA A 1 99 ? 3.949 4.519 1.164 1.00 84.44 99 ALA A C 1
ATOM 798 O O . ALA A 1 99 ? 3.274 4.342 2.179 1.00 84.44 99 ALA A O 1
ATOM 799 N N . VAL A 1 100 ? 4.765 3.592 0.671 1.00 80.12 100 VAL A N 1
ATOM 800 C CA . VAL A 1 100 ? 5.091 2.347 1.365 1.00 80.12 100 VAL A CA 1
ATOM 801 C C . VAL A 1 100 ? 6.549 2.409 1.794 1.00 80.12 100 VAL A C 1
ATOM 803 O O . VAL A 1 100 ? 7.442 2.626 0.978 1.00 80.12 100 VAL A O 1
ATOM 806 N N . ALA A 1 101 ? 6.781 2.277 3.095 1.00 69.00 101 ALA A N 1
ATOM 807 C CA . ALA A 1 101 ? 8.118 2.184 3.659 1.00 69.00 101 ALA A CA 1
ATOM 808 C C . ALA A 1 101 ? 8.444 0.715 3.939 1.00 69.00 101 ALA A C 1
ATOM 810 O O . ALA A 1 101 ? 7.568 -0.059 4.330 1.00 69.00 101 ALA A O 1
ATOM 811 N N . ARG A 1 102 ? 9.710 0.366 3.722 1.00 56.00 102 ARG A N 1
ATOM 812 C CA . ARG A 1 102 ? 10.316 -0.885 4.176 1.00 56.00 102 ARG A CA 1
ATOM 813 C C . ARG A 1 102 ? 10.610 -0.807 5.672 1.00 56.00 102 ARG A C 1
ATOM 815 O O . ARG A 1 102 ? 11.128 0.250 6.094 1.00 56.00 102 ARG A O 1
#

Sequence (102 aa):
MREHPDLPAEQAHIDRAYAALVESRQRALNIRNLNEGRMGGTHQERYERNYFDERLVQVLNQMDIGDASLAFGRIDREREPDAQGGDESTEAFHIGRIAVAR

Radius of gyration: 20.15 Å; chains: 1; bounding box: 48×24×60 Å

Secondary structure (DSSP, 8-state):
----TTHHHHHHHHHHHHHHHHHHHHHHHHHHHHHHT-----HHHHHHHHHHHHHHHHHHHHH--TTS-SEEEEEEEPPPTTSSS-SS-PEEEEEESS----

pLDDT: mean 81.16, std 11.39, range [46.44, 92.56]

Foldseek 3Di:
DDDDPCVVVVVVVQVVQVVLLVVVLVVLVVVVVVLVPDDDDDPVSVVVSVVSVVVSVVVNVLSCPDPDRFWDDKDWAFDDPPPPDDPRDIDIDTDGSDDGDD